Protein AF-A0A418ZYS3-F1 (afdb_monomer_lite)

Foldseek 3Di:
DVVVVVVVVVVVVVVVVVVVVVPPDDPPPPVPVVVVVVVVVVVVVVVLVVQLVVLVVQLVVLVVVQVVCCVPPHDDPVSVVSNVVSVVSNVVSVVVVVVVVVVVVVVVVVVVVVVDDPPPPPPDDVVVVVVVVPPPDDDPPPDDDDDDDDD

pLDDT: mean 80.07, std 19.81, range [39.41, 98.19]

Secondary structure (DSSP, 8-state):
-HHHHHHHHHHHHHHHHHHHHHHS--------HHHHHHHHHHHHHHHHHHHHHHHHHHHHHHHHHHHHHHHHT---HHHHHHHHHHHHHHHHHHHHHHHHHHHHHHHHHHHHHHHS--TTSS---HHHHHHTTS---PPP-----------

Radius of gyration: 40.22 Å; chains: 1; bounding box: 115×64×104 Å

Organism: NCBI:txid453842

Structure (mmCIF, N/CA/C/O backbone):
data_AF-A0A418ZYS3-F1
#
_entry.id   AF-A0A418ZYS3-F1
#
loop_
_atom_site.group_PDB
_atom_site.id
_atom_site.type_symbol
_atom_site.label_atom_id
_atom_site.label_alt_id
_atom_site.label_comp_id
_atom_site.label_asym_id
_atom_site.label_entity_id
_atom_site.label_seq_id
_atom_site.pdbx_PDB_ins_code
_atom_site.Cartn_x
_atom_site.Cartn_y
_atom_site.Cartn_z
_atom_site.occupancy
_atom_site.B_iso_or_equiv
_atom_site.auth_seq_id
_atom_site.auth_comp_id
_atom_site.auth_asym_id
_atom_site.auth_atom_id
_atom_site.pdbx_PDB_model_num
ATOM 1 N N . MET A 1 1 ? 3.406 7.066 -75.752 1.00 52.69 1 MET A N 1
ATOM 2 C CA . MET A 1 1 ? 3.382 5.602 -75.508 1.00 52.69 1 MET A CA 1
ATOM 3 C C . MET A 1 1 ? 4.515 5.139 -74.587 1.00 52.69 1 MET A C 1
ATOM 5 O O . MET A 1 1 ? 4.259 4.261 -73.785 1.00 52.69 1 MET A O 1
ATOM 9 N N . SER A 1 2 ? 5.711 5.752 -74.622 1.00 68.12 2 SER A N 1
ATOM 10 C CA . SER A 1 2 ? 6.851 5.431 -73.731 1.00 68.12 2 SER A CA 1
ATOM 11 C C . SER A 1 2 ? 6.569 5.584 -72.224 1.00 68.12 2 SER A C 1
ATOM 13 O O . SER A 1 2 ? 6.973 4.738 -71.429 1.00 68.12 2 SER A O 1
ATOM 15 N N . ASP A 1 3 ? 5.852 6.636 -71.817 1.00 75.25 3 ASP A N 1
ATOM 16 C CA . ASP A 1 3 ? 5.649 6.939 -70.388 1.00 75.25 3 ASP A CA 1
ATOM 17 C C . ASP A 1 3 ? 4.748 5.927 -69.677 1.00 75.25 3 ASP A C 1
ATOM 19 O O . ASP A 1 3 ? 4.949 5.630 -68.500 1.00 75.25 3 ASP A O 1
ATOM 23 N N . ILE A 1 4 ? 3.806 5.340 -70.421 1.00 79.94 4 ILE A N 1
ATOM 24 C CA . ILE A 1 4 ? 2.908 4.291 -69.930 1.00 79.94 4 ILE A CA 1
ATOM 25 C C . ILE A 1 4 ? 3.725 3.030 -69.636 1.00 79.94 4 ILE A C 1
ATOM 27 O O . ILE A 1 4 ? 3.708 2.533 -68.514 1.00 79.94 4 ILE A O 1
ATOM 31 N N . THR A 1 5 ? 4.571 2.601 -70.572 1.00 87.06 5 THR A N 1
ATOM 32 C CA . THR A 1 5 ? 5.443 1.432 -70.382 1.00 87.06 5 THR A CA 1
ATOM 33 C C . THR A 1 5 ? 6.464 1.646 -69.256 1.00 87.06 5 THR A C 1
ATOM 35 O O . THR A 1 5 ? 6.815 0.716 -68.527 1.00 87.06 5 THR A O 1
ATOM 38 N N . ALA A 1 6 ? 6.930 2.886 -69.065 1.00 86.12 6 ALA A N 1
ATOM 39 C CA . ALA A 1 6 ? 7.796 3.252 -67.947 1.00 86.12 6 ALA A CA 1
ATOM 40 C C . ALA A 1 6 ? 7.055 3.266 -66.598 1.00 86.12 6 ALA A C 1
ATOM 42 O O . ALA A 1 6 ? 7.660 2.985 -65.560 1.00 86.12 6 ALA A O 1
ATOM 43 N N . SER A 1 7 ? 5.764 3.609 -66.577 1.00 84.69 7 SER A N 1
ATOM 44 C CA . SER A 1 7 ? 4.933 3.500 -65.373 1.00 84.69 7 SER A CA 1
ATOM 45 C C . SER A 1 7 ? 4.611 2.046 -65.018 1.00 84.69 7 SER A C 1
ATOM 47 O O . SER A 1 7 ? 4.758 1.676 -63.860 1.00 84.69 7 SER A O 1
ATOM 49 N N . GLU A 1 8 ? 4.311 1.192 -65.998 1.00 92.62 8 GLU A N 1
ATOM 50 C CA . GLU A 1 8 ? 3.984 -0.228 -65.788 1.00 92.62 8 GLU A CA 1
ATOM 51 C C . GLU A 1 8 ? 5.159 -1.026 -65.212 1.00 92.62 8 GLU A C 1
ATOM 53 O O . GLU A 1 8 ? 4.982 -1.812 -64.278 1.00 92.62 8 GLU A O 1
ATOM 58 N N . ARG A 1 9 ? 6.387 -0.774 -65.691 1.00 91.62 9 ARG A N 1
ATOM 59 C CA . ARG A 1 9 ? 7.592 -1.385 -65.100 1.00 91.62 9 ARG A CA 1
ATOM 60 C C . ARG A 1 9 ? 7.822 -0.944 -63.661 1.00 91.62 9 ARG A C 1
ATOM 62 O O . ARG A 1 9 ? 8.226 -1.757 -62.838 1.00 91.62 9 ARG A O 1
ATOM 69 N N . ARG A 1 10 ? 7.573 0.333 -63.354 1.00 91.56 10 ARG A N 1
ATOM 70 C CA . ARG A 1 10 ? 7.702 0.855 -61.986 1.00 91.56 10 ARG A CA 1
ATOM 71 C C . ARG A 1 10 ? 6.653 0.253 -61.058 1.00 91.56 10 ARG A C 1
ATOM 73 O O . ARG A 1 10 ? 6.989 -0.079 -59.929 1.00 91.56 10 ARG A O 1
ATOM 80 N N . LEU A 1 11 ? 5.424 0.082 -61.541 1.00 94.00 11 LEU A N 1
ATOM 81 C CA . LEU A 1 11 ? 4.337 -0.526 -60.778 1.00 94.00 11 LEU A CA 1
ATOM 82 C C . LEU A 1 11 ? 4.609 -2.007 -60.503 1.00 94.00 11 LEU A C 1
ATOM 84 O O . LEU A 1 11 ? 4.510 -2.431 -59.361 1.00 94.00 11 LEU A O 1
ATOM 88 N N . SER A 1 12 ? 5.057 -2.756 -61.512 1.00 94.50 12 SER A N 1
ATOM 89 C CA . SER A 1 12 ? 5.427 -4.170 -61.352 1.00 94.50 12 SER A CA 1
ATOM 90 C C . SER A 1 12 ? 6.575 -4.332 -60.352 1.00 94.50 12 SER A C 1
ATOM 92 O O . SER A 1 12 ? 6.459 -5.078 -59.391 1.00 94.50 12 SER A O 1
ATOM 94 N N . ALA A 1 13 ? 7.630 -3.520 -60.485 1.00 95.19 13 ALA A N 1
ATOM 95 C CA . ALA A 1 13 ? 8.751 -3.541 -59.548 1.00 95.19 13 ALA A CA 1
ATOM 96 C C . ALA A 1 13 ? 8.364 -3.121 -58.117 1.00 95.19 13 ALA A C 1
ATOM 98 O O . ALA A 1 13 ? 9.010 -3.540 -57.159 1.00 95.19 13 ALA A O 1
ATOM 99 N N . ALA A 1 14 ? 7.352 -2.264 -57.951 1.00 93.50 14 ALA A N 1
ATOM 100 C CA . ALA A 1 14 ? 6.837 -1.895 -56.636 1.00 93.50 14 ALA A CA 1
ATOM 101 C C . ALA A 1 14 ? 6.016 -3.032 -56.015 1.00 93.50 14 ALA A C 1
ATOM 103 O O . ALA A 1 14 ? 6.153 -3.288 -54.821 1.00 93.50 14 ALA A O 1
ATOM 104 N N . LEU A 1 15 ? 5.211 -3.728 -56.820 1.00 94.19 15 LEU A N 1
ATOM 105 C CA . LEU A 1 15 ? 4.435 -4.884 -56.379 1.00 94.19 15 LEU A CA 1
ATOM 106 C C . LEU A 1 15 ? 5.344 -6.059 -56.003 1.00 94.19 15 LEU A C 1
ATOM 108 O O . LEU A 1 15 ? 5.168 -6.604 -54.922 1.00 94.19 15 LEU A O 1
ATOM 112 N N . ASP A 1 16 ? 6.382 -6.353 -56.791 1.00 94.06 16 ASP A N 1
ATOM 113 C CA . ASP A 1 16 ? 7.363 -7.402 -56.466 1.00 94.06 16 ASP A CA 1
ATOM 114 C C . ASP A 1 16 ? 8.083 -7.129 -55.135 1.00 94.06 16 ASP A C 1
ATOM 116 O O . ASP A 1 16 ? 8.370 -8.042 -54.364 1.00 94.06 16 ASP A O 1
ATOM 120 N N . ARG A 1 17 ? 8.370 -5.854 -54.832 1.00 88.69 17 ARG A N 1
ATOM 121 C CA . ARG A 1 17 ? 8.957 -5.459 -53.540 1.00 88.69 17 ARG A CA 1
ATOM 122 C C . ARG A 1 17 ? 7.981 -5.618 -52.380 1.00 88.69 17 ARG A C 1
ATOM 124 O O . ARG A 1 17 ? 8.424 -5.934 -51.282 1.00 88.69 17 ARG A O 1
ATOM 131 N N . LEU A 1 18 ? 6.691 -5.359 -52.598 1.00 90.38 18 LEU A N 1
ATOM 132 C CA . LEU A 1 18 ? 5.660 -5.562 -51.579 1.00 90.38 18 LEU A CA 1
ATOM 133 C C . LEU A 1 18 ? 5.435 -7.050 -51.318 1.00 90.38 18 LEU A C 1
ATOM 135 O O . LEU A 1 18 ? 5.325 -7.435 -50.161 1.00 90.38 18 LEU A O 1
ATOM 139 N N . ASP A 1 19 ? 5.451 -7.876 -52.361 1.00 88.94 19 ASP A N 1
ATOM 140 C CA . ASP A 1 19 ? 5.327 -9.330 -52.247 1.00 88.94 19 ASP A CA 1
ATOM 141 C C . ASP A 1 19 ? 6.506 -9.914 -51.454 1.00 88.94 19 ASP A C 1
ATOM 143 O O . ASP A 1 19 ? 6.319 -10.600 -50.455 1.00 88.94 19 ASP A O 1
ATOM 147 N N . GLN A 1 20 ? 7.734 -9.489 -51.771 1.00 86.06 20 GLN A N 1
ATOM 148 C CA . GLN A 1 20 ? 8.931 -9.843 -50.994 1.00 86.06 20 GLN A CA 1
ATOM 149 C C . GLN A 1 20 ? 8.900 -9.337 -49.544 1.00 86.06 20 GLN A C 1
ATOM 151 O O . GLN A 1 20 ? 9.521 -9.944 -48.673 1.00 86.06 20 GLN A O 1
ATOM 156 N N . LEU A 1 21 ? 8.228 -8.214 -49.270 1.00 83.88 21 LEU A N 1
ATOM 157 C CA . LEU A 1 21 ? 8.078 -7.679 -47.915 1.00 83.88 21 LEU A CA 1
ATOM 158 C C . LEU A 1 21 ? 7.042 -8.473 -47.105 1.00 83.88 21 LEU A C 1
ATOM 160 O O . LEU A 1 21 ? 7.211 -8.612 -45.898 1.00 83.88 21 LEU A O 1
ATOM 164 N N . LEU A 1 22 ? 5.998 -8.985 -47.762 1.00 83.75 22 LEU A N 1
ATOM 165 C CA . LEU A 1 22 ? 4.951 -9.807 -47.152 1.00 83.75 22 LEU A CA 1
ATOM 166 C C . LEU A 1 22 ? 5.410 -11.254 -46.925 1.00 83.75 22 LEU A C 1
ATOM 168 O O . LEU A 1 22 ? 5.087 -11.830 -45.889 1.00 83.75 22 LEU A O 1
ATOM 172 N N . ASP A 1 23 ? 6.205 -11.806 -47.846 1.00 83.56 23 ASP A N 1
ATOM 173 C CA . ASP A 1 23 ? 6.823 -13.135 -47.723 1.00 83.56 23 ASP A CA 1
ATOM 174 C C . ASP A 1 23 ? 8.047 -13.142 -46.801 1.00 83.56 23 ASP A C 1
ATOM 176 O O . ASP A 1 23 ? 8.513 -14.202 -46.367 1.00 83.56 23 ASP A O 1
ATOM 180 N N . ARG A 1 24 ? 8.586 -11.963 -46.464 1.00 74.88 24 ARG A N 1
ATOM 181 C CA . ARG A 1 24 ? 9.588 -11.859 -45.411 1.00 74.88 24 ARG A CA 1
ATOM 182 C C . ARG A 1 24 ? 8.896 -12.211 -44.094 1.00 74.88 24 ARG A C 1
ATOM 184 O O . ARG A 1 24 ? 7.985 -11.485 -43.697 1.00 74.88 24 ARG A O 1
ATOM 191 N N . PRO A 1 25 ? 9.329 -13.268 -43.377 1.00 61.44 25 PRO A N 1
ATOM 192 C CA . PRO A 1 25 ? 8.816 -13.506 -42.040 1.00 61.44 25 PRO A CA 1
ATOM 193 C C . PRO A 1 25 ? 9.045 -12.221 -41.254 1.00 61.44 25 PRO A C 1
ATOM 195 O O . PRO A 1 25 ? 10.167 -11.696 -41.250 1.00 61.44 25 PRO A O 1
ATOM 198 N N . ALA A 1 26 ? 7.972 -11.681 -40.666 1.00 64.31 26 ALA A N 1
ATOM 199 C CA . ALA A 1 26 ? 8.089 -10.545 -39.769 1.00 64.31 26 ALA A CA 1
ATOM 200 C C . ALA A 1 26 ? 9.263 -10.849 -38.832 1.00 64.31 26 ALA A C 1
ATOM 202 O O . ALA A 1 26 ? 9.333 -11.987 -38.344 1.00 64.31 26 ALA A O 1
ATOM 203 N N . PRO A 1 27 ? 10.217 -9.916 -38.627 1.00 56.62 27 PRO A N 1
ATOM 204 C CA . PRO A 1 27 ? 11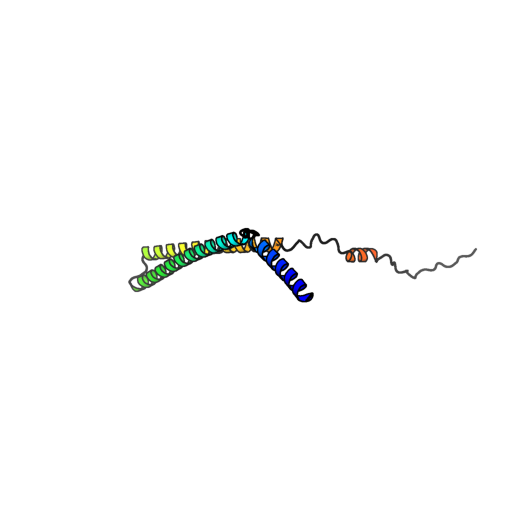.165 -10.099 -37.546 1.00 56.62 27 PRO A CA 1
ATOM 205 C C . PRO A 1 27 ? 10.295 -10.395 -36.334 1.00 56.62 27 PRO A C 1
ATOM 207 O O . PRO A 1 27 ? 9.418 -9.594 -35.996 1.00 56.62 27 PRO A O 1
ATOM 210 N N . GLN A 1 28 ? 10.434 -11.605 -35.783 1.00 58.03 28 GLN A N 1
ATOM 211 C CA . GLN A 1 28 ? 9.794 -11.901 -34.517 1.00 58.03 28 GLN A CA 1
ATOM 212 C C . GLN A 1 28 ? 10.211 -10.738 -33.625 1.00 58.03 28 GLN A C 1
ATOM 214 O O . GLN A 1 28 ? 11.393 -10.378 -33.663 1.00 58.03 28 GLN A O 1
ATOM 219 N N . PRO A 1 29 ? 9.279 -10.059 -32.938 1.00 53.97 29 PRO A N 1
ATOM 220 C CA . PRO A 1 29 ? 9.710 -9.159 -31.901 1.00 53.97 29 PRO A CA 1
ATOM 221 C C . PRO A 1 29 ? 10.494 -10.065 -30.960 1.00 53.97 29 PRO A C 1
ATOM 223 O O . PRO A 1 29 ? 9.903 -10.883 -30.249 1.00 53.97 29 PRO A O 1
ATOM 226 N N . ASP A 1 30 ? 11.826 -9.996 -31.040 1.00 53.81 30 ASP A N 1
ATOM 227 C CA . ASP A 1 30 ? 12.694 -10.336 -29.930 1.00 53.81 30 ASP A CA 1
ATOM 228 C C . ASP A 1 30 ? 11.971 -9.692 -28.765 1.00 53.81 30 ASP A C 1
ATOM 230 O O . ASP A 1 30 ? 11.776 -8.472 -28.784 1.00 53.81 30 ASP A O 1
ATOM 234 N N . HIS A 1 31 ? 11.383 -10.512 -27.890 1.00 51.62 31 HIS A N 1
ATOM 235 C CA . HIS A 1 31 ? 10.645 -10.011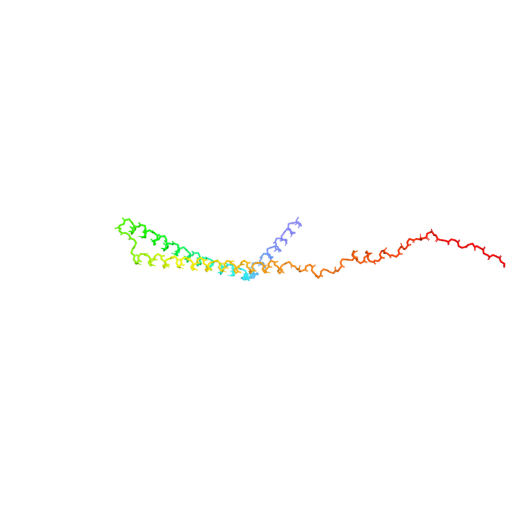 -26.745 1.00 51.62 31 HIS A CA 1
ATOM 236 C C . HIS A 1 31 ? 11.660 -9.136 -26.046 1.00 51.62 31 HIS A C 1
ATOM 238 O O . HIS A 1 31 ? 12.660 -9.645 -25.540 1.00 51.62 31 HIS A O 1
ATOM 244 N N . ALA A 1 32 ? 11.517 -7.819 -26.222 1.00 52.78 32 ALA A N 1
ATOM 245 C CA . ALA A 1 32 ? 12.584 -6.914 -25.871 1.00 52.78 32 ALA A CA 1
ATOM 246 C C . ALA A 1 32 ? 12.776 -7.160 -24.378 1.00 52.78 32 ALA A C 1
ATOM 248 O O . ALA A 1 32 ? 11.789 -7.033 -23.654 1.00 52.78 32 ALA A O 1
ATOM 249 N N . PRO A 1 33 ? 13.965 -7.561 -23.903 1.00 58.00 33 PRO A N 1
ATOM 250 C CA . PRO A 1 33 ? 14.147 -8.032 -22.528 1.00 58.00 33 PRO A CA 1
ATOM 251 C C . PRO A 1 33 ? 13.672 -7.015 -21.470 1.00 58.00 33 PRO A C 1
ATOM 253 O O . PRO A 1 33 ? 13.434 -7.370 -20.320 1.00 58.00 33 PRO A O 1
ATOM 256 N N . GLY A 1 34 ? 13.464 -5.754 -21.869 1.00 74.44 34 GLY A N 1
ATOM 257 C CA . GLY A 1 34 ? 12.796 -4.727 -21.075 1.00 74.44 34 GLY A CA 1
ATOM 258 C C . GLY A 1 34 ? 11.283 -4.906 -20.864 1.00 74.44 34 GLY A C 1
ATOM 259 O O . GLY A 1 34 ? 10.813 -4.549 -19.794 1.00 74.44 34 GLY A O 1
ATOM 260 N N . LEU A 1 35 ? 10.501 -5.451 -21.804 1.00 82.81 35 LEU A N 1
ATOM 261 C CA . LEU A 1 35 ? 9.045 -5.615 -21.637 1.00 82.81 35 LEU A CA 1
ATOM 262 C C . LEU A 1 35 ? 8.704 -6.664 -20.574 1.00 82.81 35 LEU A C 1
ATOM 264 O O . LEU A 1 35 ? 7.893 -6.385 -19.695 1.00 82.81 35 LEU A O 1
ATOM 268 N N . ASP A 1 36 ? 9.366 -7.821 -20.603 1.00 85.56 36 ASP A N 1
ATOM 269 C CA . ASP A 1 36 ? 9.170 -8.869 -19.593 1.00 85.56 36 ASP A CA 1
ATOM 270 C C . ASP A 1 36 ? 9.623 -8.392 -18.203 1.00 85.56 36 ASP A C 1
ATOM 272 O O . ASP A 1 36 ? 8.967 -8.660 -17.196 1.00 85.56 36 ASP A O 1
ATOM 276 N N . ASN A 1 37 ? 10.712 -7.614 -18.139 1.00 86.69 37 ASN A N 1
ATOM 277 C CA . ASN A 1 37 ? 11.175 -6.996 -16.897 1.00 86.69 37 ASN A CA 1
ATOM 278 C C . ASN A 1 37 ? 10.174 -5.963 -16.353 1.00 86.69 37 ASN A C 1
ATOM 280 O O . ASN A 1 37 ? 9.872 -5.968 -15.161 1.00 86.69 37 ASN A O 1
ATOM 284 N N . LEU A 1 38 ? 9.630 -5.103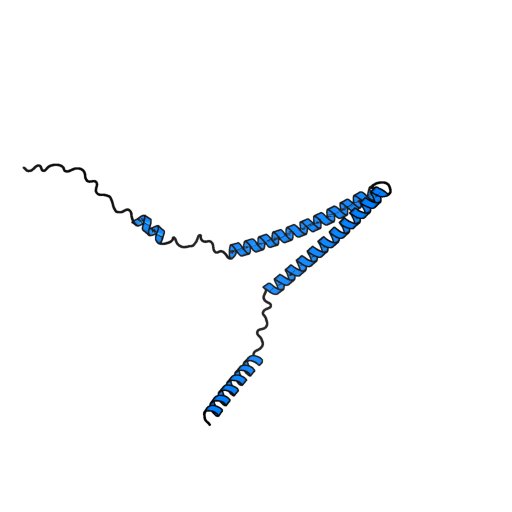 -17.219 1.00 89.12 38 LEU A N 1
ATOM 285 C CA . LEU A 1 38 ? 8.610 -4.123 -16.842 1.00 89.12 38 LEU A CA 1
ATOM 286 C C . LEU A 1 38 ? 7.326 -4.803 -16.364 1.00 89.12 38 LEU A C 1
ATOM 288 O O . LEU A 1 38 ? 6.747 -4.357 -15.375 1.00 89.12 38 LEU A O 1
ATOM 292 N N . GLN A 1 39 ? 6.911 -5.893 -17.013 1.00 91.75 39 GLN A N 1
ATOM 293 C CA . GLN A 1 39 ? 5.751 -6.667 -16.583 1.00 91.75 39 GLN A CA 1
ATOM 294 C C . GLN A 1 39 ? 5.981 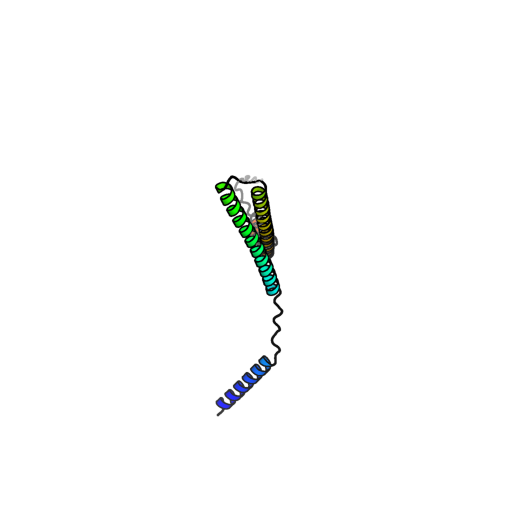-7.287 -15.201 1.00 91.75 39 GLN A C 1
ATOM 296 O O . GLN A 1 39 ? 5.148 -7.118 -14.318 1.00 91.75 39 GLN A O 1
ATOM 301 N N . ALA A 1 40 ? 7.140 -7.911 -14.967 1.00 91.38 40 ALA A N 1
ATOM 302 C CA . ALA A 1 40 ? 7.473 -8.480 -13.661 1.00 91.38 40 ALA A CA 1
ATOM 303 C C . ALA A 1 40 ? 7.512 -7.418 -12.544 1.00 91.38 40 ALA A C 1
ATOM 305 O O . ALA A 1 40 ? 7.051 -7.669 -11.429 1.00 91.38 40 ALA A O 1
ATOM 306 N N . ARG A 1 41 ? 8.025 -6.215 -12.840 1.00 90.88 41 ARG A N 1
ATOM 307 C CA . ARG A 1 41 ? 8.013 -5.076 -11.906 1.00 90.88 41 ARG A CA 1
ATOM 308 C C . ARG A 1 41 ? 6.597 -4.587 -11.619 1.00 90.88 41 ARG A C 1
ATOM 310 O O . ARG A 1 41 ? 6.276 -4.306 -10.467 1.00 90.88 41 ARG A O 1
ATOM 317 N N . LEU A 1 42 ? 5.747 -4.507 -12.643 1.00 94.00 42 LEU A N 1
ATOM 318 C CA . LEU A 1 42 ? 4.343 -4.144 -12.477 1.00 94.00 42 LEU A CA 1
ATOM 319 C C . LEU A 1 42 ? 3.615 -5.167 -11.601 1.00 94.00 42 LEU A C 1
ATOM 321 O O . LEU A 1 42 ? 2.944 -4.776 -10.650 1.00 94.00 42 LEU A O 1
ATOM 325 N N . ASP A 1 43 ? 3.794 -6.459 -11.868 1.00 95.50 43 ASP A N 1
ATOM 326 C CA . ASP A 1 43 ? 3.170 -7.531 -11.092 1.00 95.50 43 ASP A CA 1
ATOM 327 C C . ASP A 1 43 ? 3.601 -7.454 -9.617 1.00 95.50 43 ASP A C 1
ATOM 329 O O . ASP A 1 43 ? 2.750 -7.413 -8.725 1.00 95.50 43 ASP A O 1
ATOM 333 N N . ALA A 1 44 ? 4.903 -7.304 -9.349 1.00 93.00 44 ALA A N 1
ATOM 334 C CA . ALA A 1 44 ? 5.428 -7.129 -7.993 1.00 93.00 44 ALA A CA 1
ATOM 335 C C . ALA A 1 44 ? 4.858 -5.879 -7.295 1.00 93.00 44 ALA A C 1
ATOM 337 O O . ALA A 1 44 ? 4.465 -5.940 -6.126 1.00 93.00 44 ALA A O 1
ATOM 338 N N . ALA A 1 45 ? 4.753 -4.756 -8.012 1.00 93.69 45 ALA A N 1
ATOM 339 C CA . ALA A 1 45 ? 4.171 -3.525 -7.485 1.00 93.69 45 ALA A CA 1
ATOM 340 C C . ALA A 1 45 ? 2.673 -3.680 -7.173 1.00 93.69 45 ALA A C 1
ATOM 342 O O . ALA A 1 45 ? 2.208 -3.195 -6.140 1.00 93.69 45 ALA A O 1
ATOM 343 N N . THR A 1 46 ? 1.913 -4.380 -8.023 1.00 96.56 46 THR A N 1
ATOM 344 C CA . THR A 1 46 ? 0.485 -4.642 -7.776 1.00 96.56 46 THR A CA 1
ATOM 345 C C . THR A 1 46 ? 0.270 -5.555 -6.575 1.00 96.56 46 THR A C 1
ATOM 347 O O . THR A 1 46 ? -0.607 -5.286 -5.754 1.00 96.56 46 THR A O 1
ATOM 350 N N . GLU A 1 47 ? 1.102 -6.585 -6.411 1.00 96.56 47 GLU A N 1
ATOM 351 C CA . GLU A 1 47 ? 1.042 -7.470 -5.252 1.00 96.56 47 GLU A CA 1
ATOM 352 C C . GLU A 1 47 ? 1.368 -6.708 -3.960 1.00 96.56 47 GLU A C 1
ATOM 354 O O . GLU A 1 47 ? 0.660 -6.824 -2.958 1.00 96.56 47 GLU A O 1
ATOM 359 N N . GLN A 1 48 ? 2.403 -5.869 -3.988 1.00 96.38 48 GLN A N 1
ATOM 360 C CA . GLN A 1 48 ? 2.759 -5.006 -2.867 1.00 96.38 48 GLN A CA 1
ATOM 361 C C . GLN A 1 48 ? 1.629 -4.028 -2.513 1.00 96.38 48 GLN A C 1
ATOM 363 O O . GLN A 1 48 ? 1.299 -3.877 -1.335 1.00 96.38 48 GLN A O 1
ATOM 368 N N . ALA A 1 49 ? 1.004 -3.401 -3.513 1.00 95.88 49 ALA A N 1
ATOM 369 C CA . ALA A 1 49 ? -0.135 -2.510 -3.310 1.00 95.88 49 ALA A CA 1
ATOM 370 C C . ALA A 1 49 ? -1.337 -3.245 -2.695 1.00 95.88 49 ALA A C 1
ATOM 372 O O . ALA A 1 49 ? -1.961 -2.726 -1.769 1.00 95.88 49 ALA A O 1
ATOM 373 N N . ALA A 1 50 ? -1.623 -4.471 -3.142 1.00 97.31 50 ALA A N 1
ATOM 374 C CA . ALA A 1 50 ? -2.684 -5.297 -2.574 1.00 97.31 50 ALA A CA 1
ATOM 375 C C . ALA A 1 50 ? -2.417 -5.640 -1.098 1.00 97.31 50 ALA A C 1
ATOM 377 O O . ALA A 1 50 ? -3.315 -5.512 -0.266 1.00 97.31 50 ALA A O 1
ATOM 378 N N . ARG A 1 51 ? -1.173 -6.003 -0.747 1.00 96.31 51 ARG A N 1
ATOM 379 C CA . ARG A 1 51 ? -0.777 -6.272 0.649 1.00 96.31 51 ARG A CA 1
ATOM 380 C C . ARG A 1 51 ? -0.918 -5.035 1.539 1.00 96.31 51 ARG A C 1
ATOM 382 O O . ARG A 1 51 ? -1.396 -5.153 2.663 1.00 96.31 51 ARG A O 1
ATOM 389 N N . LEU A 1 52 ? -0.524 -3.859 1.044 1.00 97.50 52 LEU A N 1
ATOM 390 C CA . LEU A 1 52 ? -0.700 -2.592 1.762 1.00 97.50 52 LEU A CA 1
ATOM 391 C C . LEU A 1 52 ? -2.178 -2.241 1.959 1.00 97.50 52 LEU A C 1
ATOM 393 O O . LEU A 1 52 ? -2.553 -1.820 3.050 1.00 97.50 52 LEU A O 1
ATOM 397 N N . SER A 1 53 ? -3.011 -2.419 0.928 1.00 97.75 53 SER A N 1
ATOM 398 C CA . SER A 1 53 ? -4.457 -2.173 1.026 1.00 97.75 53 SER A CA 1
ATOM 399 C C . SER A 1 53 ? -5.090 -3.065 2.084 1.00 97.75 53 SER A C 1
ATOM 401 O O . SER A 1 53 ? -5.748 -2.553 2.981 1.00 97.75 53 SER A O 1
ATOM 403 N N . ALA A 1 54 ? -4.811 -4.371 2.039 1.00 97.69 54 ALA A N 1
ATOM 404 C CA . ALA A 1 54 ? -5.342 -5.327 3.005 1.00 97.69 54 ALA A CA 1
ATOM 405 C C . ALA A 1 54 ? -4.938 -4.972 4.445 1.00 97.69 54 ALA A C 1
ATOM 407 O O . ALA A 1 54 ? -5.790 -4.880 5.322 1.00 97.69 54 ALA A O 1
ATOM 408 N N . ALA A 1 55 ? -3.656 -4.675 4.684 1.00 97.38 55 ALA A N 1
ATOM 409 C CA . ALA A 1 55 ? -3.196 -4.316 6.024 1.00 97.38 55 ALA A CA 1
ATOM 410 C C . ALA A 1 55 ? -3.789 -2.982 6.524 1.00 97.38 55 ALA A C 1
ATOM 412 O O . ALA A 1 55 ? -4.044 -2.825 7.717 1.00 97.38 55 ALA A O 1
ATOM 413 N N . ASN A 1 56 ? -4.041 -2.026 5.624 1.00 97.38 56 ASN A N 1
ATOM 414 C CA . ASN A 1 56 ? -4.740 -0.786 5.963 1.00 97.38 56 ASN A CA 1
ATOM 415 C C . ASN A 1 56 ? -6.225 -1.020 6.265 1.00 97.38 56 ASN A C 1
ATOM 417 O O . ASN A 1 56 ? -6.755 -0.403 7.184 1.00 97.38 56 ASN A O 1
ATOM 421 N N . GLU A 1 57 ? -6.900 -1.889 5.513 1.00 98.19 57 GLU A N 1
ATOM 422 C CA . GLU A 1 57 ? -8.292 -2.270 5.771 1.00 98.19 57 GLU A CA 1
ATOM 423 C C . GLU A 1 57 ? -8.434 -2.929 7.148 1.00 98.19 57 GLU A C 1
ATOM 425 O O . GLU A 1 57 ? -9.308 -2.528 7.921 1.00 98.19 57 GLU A O 1
ATOM 430 N N . ASP A 1 58 ? -7.520 -3.838 7.496 1.00 97.50 58 ASP A N 1
ATOM 431 C CA . ASP A 1 58 ? -7.453 -4.468 8.819 1.00 97.50 58 ASP A CA 1
ATOM 432 C C . ASP A 1 58 ? -7.226 -3.430 9.931 1.00 97.50 58 ASP A C 1
ATOM 434 O O . ASP A 1 58 ? -7.910 -3.444 10.956 1.00 97.50 58 ASP A O 1
ATOM 438 N N . LEU A 1 59 ? -6.310 -2.476 9.722 1.00 97.31 59 LEU A N 1
ATOM 439 C CA . LEU A 1 59 ? -6.052 -1.386 10.668 1.00 97.31 59 LEU A CA 1
ATOM 440 C C . LEU A 1 59 ? -7.281 -0.481 10.852 1.00 97.31 59 LEU A C 1
ATOM 442 O O . LEU A 1 59 ? -7.598 -0.064 11.966 1.00 97.31 59 LEU A O 1
ATOM 446 N N . ILE A 1 60 ? -7.982 -0.156 9.763 1.00 98.12 60 ILE A N 1
ATOM 447 C CA . ILE A 1 60 ? -9.209 0.650 9.796 1.00 98.12 60 ILE A CA 1
ATOM 448 C C . ILE A 1 60 ? -10.312 -0.090 10.558 1.00 98.12 60 ILE A C 1
ATOM 450 O O . ILE A 1 60 ? -11.014 0.536 11.356 1.00 98.12 60 ILE A O 1
ATOM 454 N N . ALA A 1 61 ? -10.463 -1.396 10.328 1.00 97.31 61 ALA A N 1
ATOM 455 C CA . ALA A 1 61 ? -11.421 -2.228 11.047 1.00 97.31 61 ALA A CA 1
ATOM 456 C C . ALA A 1 61 ? -11.103 -2.259 12.548 1.00 97.31 61 ALA A C 1
ATOM 458 O O . ALA A 1 61 ? -11.953 -1.880 13.350 1.00 97.31 61 ALA A O 1
ATOM 459 N N . ALA A 1 62 ? -9.857 -2.558 12.923 1.00 96.38 62 ALA A N 1
ATOM 460 C CA . ALA A 1 62 ? -9.447 -2.586 14.325 1.00 96.38 62 ALA A CA 1
ATOM 461 C C . ALA A 1 62 ? -9.619 -1.224 15.024 1.00 96.38 62 ALA A C 1
ATOM 463 O O . ALA A 1 62 ? -10.052 -1.157 16.173 1.00 96.38 62 ALA A O 1
ATOM 464 N N . ASN A 1 63 ? -9.348 -0.115 14.327 1.00 96.19 63 ASN A N 1
ATOM 465 C CA . ASN A 1 63 ? -9.599 1.227 14.858 1.00 96.19 63 ASN A CA 1
ATOM 466 C C . ASN A 1 63 ? -11.089 1.500 15.096 1.00 96.19 63 ASN A C 1
ATOM 468 O O . ASN A 1 63 ? -11.442 2.162 16.074 1.00 96.19 63 ASN A O 1
ATOM 472 N N . ARG A 1 64 ? -11.970 1.005 14.218 1.00 96.62 64 ARG A N 1
ATOM 473 C CA . ARG A 1 64 ? -13.419 1.103 14.419 1.00 96.62 64 ARG A CA 1
ATOM 474 C C . ARG A 1 64 ? -13.844 0.313 15.653 1.00 96.62 64 ARG A C 1
ATOM 476 O O . ARG A 1 64 ? -14.534 0.873 16.499 1.00 96.62 64 ARG A O 1
ATOM 483 N N . ASP A 1 65 ? -13.360 -0.915 15.791 1.00 95.12 65 ASP A N 1
ATOM 484 C CA . ASP A 1 65 ? -13.682 -1.780 16.928 1.00 95.12 65 ASP A CA 1
ATOM 485 C C . ASP A 1 65 ? -13.208 -1.160 18.253 1.00 95.12 65 ASP A C 1
ATOM 487 O O . ASP A 1 65 ? -13.950 -1.137 19.234 1.00 95.12 65 ASP A O 1
ATOM 491 N N . LEU A 1 66 ? -12.015 -0.551 18.280 1.00 95.25 66 LEU A N 1
ATOM 492 C CA . LEU A 1 66 ? -11.528 0.196 19.445 1.00 95.25 66 LEU A CA 1
ATOM 493 C C . LEU A 1 66 ? -12.416 1.394 19.799 1.00 95.25 66 LEU A C 1
ATOM 495 O O . LEU A 1 66 ? -12.641 1.668 20.981 1.00 95.25 66 LEU A O 1
ATOM 499 N N . LEU A 1 67 ? -12.891 2.139 18.797 1.00 95.19 67 LEU A N 1
ATOM 500 C CA . LEU A 1 67 ? -13.786 3.278 19.012 1.00 95.19 67 LEU A CA 1
ATOM 501 C C . LEU A 1 67 ? -15.144 2.830 19.553 1.00 95.19 67 LEU A C 1
ATOM 503 O O . LEU A 1 67 ? -15.704 3.514 20.412 1.00 95.19 67 LEU A O 1
ATOM 507 N N . GLU A 1 68 ? -15.667 1.706 19.071 1.00 94.88 68 GLU A N 1
ATOM 508 C CA . GLU A 1 68 ? -16.902 1.106 19.576 1.00 94.88 68 GLU A CA 1
ATOM 509 C C . GLU A 1 68 ? -16.716 0.611 21.015 1.00 94.88 68 GLU A C 1
ATOM 511 O O . GLU A 1 68 ? -17.479 1.012 21.895 1.00 94.88 68 GLU A O 1
ATOM 516 N N . ALA A 1 69 ? -15.643 -0.133 21.300 1.00 93.00 69 ALA A N 1
ATOM 517 C CA . ALA A 1 69 ? -15.327 -0.624 22.643 1.00 93.00 69 ALA A CA 1
ATOM 518 C C . ALA A 1 69 ? -15.177 0.517 23.666 1.00 93.00 69 ALA A C 1
ATOM 520 O O . ALA A 1 69 ? -15.711 0.452 24.779 1.00 93.00 69 ALA A O 1
ATOM 521 N N . GLN A 1 70 ? -14.517 1.617 23.282 1.00 93.50 70 GLN A N 1
ATOM 522 C CA . GLN A 1 70 ? -14.425 2.817 24.121 1.00 93.50 70 GLN A CA 1
ATOM 523 C C . GLN A 1 70 ? -15.797 3.408 24.469 1.00 93.50 70 GLN A C 1
ATOM 525 O O . GLN A 1 70 ? -15.976 3.905 25.580 1.00 93.50 70 GLN A O 1
ATOM 530 N N . GLN A 1 71 ? -16.765 3.344 23.553 1.00 93.25 71 GLN A N 1
ATOM 531 C CA . GLN A 1 71 ? -18.118 3.862 23.773 1.00 93.25 71 GLN A CA 1
ATOM 532 C C . GLN A 1 71 ? -18.987 2.916 24.613 1.00 93.25 71 GLN A C 1
ATOM 534 O O . GLN A 1 71 ? -19.877 3.384 25.323 1.00 93.25 71 GLN A O 1
ATOM 539 N N . THR A 1 72 ? -18.748 1.602 24.553 1.00 90.44 72 THR A N 1
ATOM 540 C CA . THR A 1 72 ? -19.625 0.587 25.164 1.00 90.44 72 THR A CA 1
ATOM 541 C C . THR A 1 72 ? -19.169 0.070 26.526 1.00 90.44 72 THR A C 1
ATOM 543 O O . THR A 1 72 ? -19.921 -0.666 27.164 1.00 90.44 72 THR A O 1
ATOM 546 N N . GLY A 1 73 ? -17.976 0.429 27.004 1.00 85.00 73 GLY A N 1
ATOM 547 C CA . GLY A 1 73 ? -17.521 -0.027 28.325 1.00 85.00 73 GLY A CA 1
ATOM 548 C C . GLY A 1 73 ? -16.016 -0.021 28.581 1.00 85.00 73 GLY A C 1
ATOM 549 O O . GLY A 1 73 ? -15.604 -0.427 29.666 1.00 85.00 73 GLY A O 1
ATOM 550 N N . GLY A 1 74 ? -15.209 0.453 27.629 1.00 88.25 74 GLY A N 1
ATOM 551 C CA . GLY A 1 74 ? -13.750 0.494 27.722 1.00 88.25 74 GLY A CA 1
ATOM 552 C C . GLY A 1 74 ? -13.080 -0.547 26.825 1.00 88.25 74 GLY A C 1
ATOM 553 O O . GLY A 1 74 ? -13.709 -1.489 26.357 1.00 88.25 74 GLY A O 1
ATOM 554 N N . ILE A 1 75 ? -11.786 -0.353 26.570 1.00 92.94 75 ILE A N 1
ATOM 555 C CA . ILE A 1 75 ? -10.989 -1.242 25.718 1.00 92.94 75 ILE A CA 1
ATOM 556 C C . ILE A 1 75 ? -10.569 -2.462 26.541 1.00 92.94 75 ILE A C 1
ATOM 558 O O . ILE A 1 75 ? -9.856 -2.318 27.540 1.00 92.94 75 ILE A O 1
ATOM 562 N N . GLY A 1 76 ? -11.010 -3.649 26.131 1.00 92.06 76 GLY A N 1
ATOM 563 C CA . GLY A 1 76 ? -10.584 -4.913 26.716 1.00 92.06 76 GLY A CA 1
ATOM 564 C C . GLY A 1 76 ? -9.236 -5.400 26.165 1.00 92.06 76 GLY A C 1
ATOM 565 O O . GLY A 1 76 ? -8.656 -4.809 25.248 1.00 92.06 76 GLY A O 1
ATOM 566 N N . PRO A 1 77 ? -8.682 -6.476 26.753 1.00 92.44 77 PRO A N 1
ATOM 567 C CA . PRO A 1 77 ? -7.393 -7.026 26.340 1.00 92.44 77 PRO A CA 1
ATOM 568 C C . PRO A 1 77 ? -7.422 -7.610 24.922 1.00 92.44 77 PRO A C 1
ATOM 570 O O . PRO A 1 77 ? -6.402 -7.567 24.236 1.00 92.44 77 PRO A O 1
ATOM 573 N N . ASP A 1 78 ? -8.567 -8.131 24.479 1.00 92.12 78 ASP A N 1
ATOM 574 C CA . ASP A 1 78 ? -8.707 -8.756 23.164 1.00 92.12 78 ASP A CA 1
ATOM 575 C C . ASP A 1 78 ? -8.765 -7.697 22.057 1.00 92.12 78 ASP A C 1
ATOM 577 O O . ASP A 1 78 ? -8.062 -7.820 21.055 1.00 92.12 78 ASP A O 1
ATOM 581 N N . GLU A 1 79 ? -9.499 -6.602 22.271 1.00 93.50 79 GLU A N 1
ATOM 582 C CA . GLU A 1 79 ? -9.566 -5.470 21.343 1.00 93.50 79 GLU A CA 1
ATOM 583 C C . GLU A 1 79 ? -8.209 -4.764 21.237 1.00 93.50 79 GLU A C 1
ATOM 585 O O . GLU A 1 79 ? -7.741 -4.456 20.140 1.00 93.50 79 GLU A O 1
ATOM 590 N N . ALA A 1 80 ? -7.527 -4.564 22.372 1.00 94.00 80 ALA A N 1
ATOM 591 C CA . ALA A 1 80 ? -6.175 -4.009 22.389 1.00 94.00 80 ALA A CA 1
ATOM 592 C C . ALA A 1 80 ? -5.182 -4.906 21.635 1.00 94.00 80 ALA A C 1
ATOM 594 O O . ALA A 1 80 ? -4.346 -4.413 20.876 1.00 94.00 80 ALA A O 1
ATOM 595 N N . ARG A 1 81 ? -5.273 -6.228 21.817 1.00 96.44 81 ARG A N 1
ATOM 596 C CA . ARG A 1 81 ? -4.417 -7.185 21.115 1.00 96.44 81 ARG A CA 1
ATOM 597 C C . ARG A 1 81 ? -4.684 -7.188 19.610 1.00 96.44 81 ARG A C 1
ATOM 599 O O . ARG A 1 81 ? -3.723 -7.134 18.848 1.00 96.44 81 ARG A O 1
ATOM 606 N N . ALA A 1 82 ? -5.948 -7.221 19.192 1.00 95.25 82 ALA A N 1
ATOM 607 C CA . ALA A 1 82 ? -6.327 -7.190 17.781 1.00 95.25 82 ALA A CA 1
ATOM 608 C C . ALA A 1 82 ? -5.811 -5.919 17.086 1.00 95.25 82 ALA A C 1
ATOM 610 O O . ALA A 1 82 ? -5.239 -5.994 15.999 1.00 95.25 82 ALA A O 1
ATOM 611 N N . ALA A 1 83 ? -5.919 -4.765 17.750 1.00 96.50 83 ALA A N 1
ATOM 612 C CA . ALA A 1 83 ? -5.387 -3.509 17.234 1.00 96.50 83 ALA A CA 1
ATOM 613 C C . ALA A 1 83 ? -3.861 -3.515 17.083 1.00 96.50 83 ALA A C 1
ATOM 615 O O . ALA A 1 83 ? -3.353 -3.105 16.042 1.00 96.50 83 ALA A O 1
ATOM 616 N N . LEU A 1 84 ? -3.126 -4.031 18.073 1.00 97.62 84 LEU A N 1
ATOM 617 C CA . LEU A 1 84 ? -1.666 -4.147 17.992 1.00 97.62 84 LEU A CA 1
ATOM 618 C C . LEU A 1 84 ? -1.218 -5.129 16.899 1.00 97.62 84 LEU A C 1
ATOM 620 O O . LEU A 1 84 ? -0.208 -4.900 16.234 1.00 97.62 84 LEU A O 1
ATOM 624 N N . GLU A 1 85 ? -1.950 -6.228 16.700 1.00 97.88 85 GLU A N 1
ATOM 625 C CA . GLU A 1 85 ? -1.674 -7.186 15.626 1.00 97.88 85 GLU A CA 1
ATOM 626 C C . GLU A 1 85 ? -1.911 -6.554 14.241 1.00 97.88 85 GLU A C 1
ATOM 628 O O . GLU A 1 85 ? -1.059 -6.699 13.357 1.00 97.88 85 GLU A O 1
ATOM 633 N N . ALA A 1 86 ? -2.995 -5.788 14.074 1.00 97.62 86 ALA A N 1
ATOM 634 C CA . ALA A 1 86 ? -3.277 -5.033 12.853 1.00 97.62 86 ALA A CA 1
ATOM 635 C C . ALA A 1 86 ? -2.227 -3.934 12.594 1.00 97.62 86 ALA A C 1
ATOM 637 O O . ALA A 1 86 ? -1.720 -3.815 11.478 1.00 97.62 86 ALA A O 1
ATOM 638 N N . GLU A 1 87 ? -1.820 -3.191 13.628 1.00 98.06 87 GLU A N 1
ATOM 639 C CA . GLU A 1 87 ? -0.756 -2.181 13.544 1.00 98.06 87 GLU A CA 1
ATOM 640 C C . GLU A 1 87 ? 0.575 -2.798 13.113 1.00 98.06 87 GLU A C 1
ATOM 642 O O . GLU A 1 87 ? 1.240 -2.310 12.197 1.00 98.06 87 GLU A O 1
ATOM 647 N N . LEU A 1 88 ? 0.950 -3.924 13.718 1.00 98.19 88 LEU A N 1
ATOM 648 C CA . LEU A 1 88 ? 2.175 -4.625 13.367 1.00 98.19 88 LEU A CA 1
ATOM 649 C C . LEU A 1 88 ? 2.131 -5.180 11.936 1.00 98.19 88 LEU A C 1
ATOM 651 O O . LEU A 1 88 ? 3.156 -5.174 11.252 1.00 98.19 88 LEU A O 1
ATOM 655 N N . SER A 1 89 ? 0.968 -5.652 11.478 1.00 97.50 89 SER A N 1
ATOM 656 C CA . SER A 1 89 ? 0.752 -6.076 10.090 1.00 97.50 89 SER A CA 1
ATOM 657 C C . SER A 1 89 ? 0.945 -4.910 9.114 1.00 97.50 89 SER A C 1
ATOM 659 O O . SER A 1 89 ? 1.752 -5.012 8.186 1.00 97.50 89 SER A O 1
ATOM 661 N N . ALA A 1 90 ? 0.307 -3.766 9.383 1.00 97.56 90 ALA A N 1
ATOM 662 C CA . ALA A 1 90 ? 0.420 -2.553 8.575 1.00 97.56 90 ALA A CA 1
ATOM 663 C C . ALA A 1 90 ? 1.859 -2.025 8.517 1.00 97.56 90 ALA A C 1
ATOM 665 O O . ALA A 1 90 ? 2.379 -1.768 7.431 1.00 97.56 90 ALA A O 1
ATOM 666 N N . LEU A 1 91 ? 2.553 -1.954 9.658 1.00 98.19 91 LEU A N 1
ATOM 667 C CA . LEU A 1 91 ? 3.955 -1.529 9.718 1.00 98.19 91 LEU A CA 1
ATOM 668 C C . LEU A 1 91 ? 4.882 -2.469 8.944 1.00 98.19 91 LEU A C 1
ATOM 670 O O . LEU A 1 91 ? 5.813 -2.017 8.278 1.00 98.19 91 LEU A O 1
ATOM 674 N N . ARG A 1 92 ? 4.647 -3.784 9.010 1.00 97.75 92 ARG A N 1
ATOM 675 C CA . ARG A 1 92 ? 5.428 -4.762 8.239 1.00 97.75 92 ARG A CA 1
ATOM 676 C C . ARG A 1 92 ? 5.188 -4.616 6.741 1.00 97.75 92 ARG A C 1
ATOM 678 O O . ARG A 1 92 ? 6.158 -4.650 5.988 1.00 97.75 92 ARG A O 1
ATOM 685 N N . ALA A 1 93 ? 3.937 -4.437 6.321 1.00 97.06 93 ALA A N 1
ATOM 686 C CA . ALA A 1 93 ? 3.593 -4.214 4.921 1.00 97.06 93 ALA A CA 1
ATOM 687 C C . ALA A 1 93 ? 4.221 -2.911 4.394 1.00 97.06 93 ALA A C 1
ATOM 689 O O . ALA A 1 93 ? 4.857 -2.928 3.340 1.00 97.06 93 ALA A O 1
ATOM 690 N N . ALA A 1 94 ? 4.129 -1.821 5.163 1.00 97.12 94 ALA A N 1
ATOM 691 C CA . ALA A 1 94 ? 4.753 -0.535 4.851 1.00 97.12 94 ALA A CA 1
ATOM 692 C C . ALA A 1 94 ? 6.275 -0.656 4.722 1.00 97.12 94 ALA A C 1
ATOM 694 O O . ALA A 1 94 ? 6.846 -0.281 3.702 1.00 97.12 94 ALA A O 1
ATOM 695 N N . ARG A 1 95 ? 6.936 -1.280 5.700 1.00 97.69 95 ARG A N 1
ATOM 696 C CA . ARG A 1 95 ? 8.392 -1.453 5.674 1.00 97.69 95 ARG A CA 1
ATOM 697 C C . ARG A 1 95 ? 8.865 -2.329 4.514 1.00 97.69 95 ARG A C 1
ATOM 699 O O . ARG A 1 95 ? 9.899 -2.044 3.919 1.00 97.69 95 ARG A O 1
ATOM 706 N N . ALA A 1 96 ? 8.136 -3.399 4.199 1.00 95.75 96 ALA A N 1
ATOM 707 C CA . ALA A 1 96 ? 8.450 -4.233 3.042 1.00 95.75 96 ALA A CA 1
ATOM 708 C C . ALA A 1 96 ? 8.344 -3.424 1.742 1.00 95.75 96 ALA A C 1
ATOM 710 O O . ALA A 1 96 ? 9.223 -3.518 0.889 1.00 95.75 96 ALA A O 1
ATOM 711 N N . ALA A 1 97 ? 7.311 -2.586 1.632 1.00 95.81 97 ALA A N 1
ATOM 712 C CA . ALA A 1 97 ? 7.130 -1.709 0.490 1.00 95.81 97 ALA A CA 1
ATOM 713 C C . ALA A 1 97 ? 8.254 -0.676 0.338 1.00 95.81 97 ALA A C 1
ATOM 715 O O . ALA A 1 97 ? 8.779 -0.497 -0.762 1.00 95.81 97 ALA A O 1
ATOM 716 N N . GLU A 1 98 ? 8.667 -0.052 1.440 1.00 97.19 98 GLU A N 1
ATOM 717 C CA . GLU A 1 98 ? 9.786 0.895 1.475 1.00 97.19 98 GLU A CA 1
ATOM 718 C C . GLU A 1 98 ? 11.112 0.239 1.079 1.00 97.19 98 GLU A C 1
ATOM 720 O O . GLU A 1 98 ? 11.883 0.819 0.319 1.00 97.19 98 GLU A O 1
ATOM 725 N N . MET A 1 99 ? 11.390 -0.976 1.563 1.00 96.81 99 MET A N 1
ATOM 726 C CA . MET A 1 99 ? 12.613 -1.704 1.205 1.00 96.81 99 MET A CA 1
ATOM 727 C C . MET A 1 99 ? 12.673 -2.015 -0.292 1.00 96.81 99 MET A C 1
ATOM 729 O O . MET A 1 99 ? 13.723 -1.814 -0.904 1.00 96.81 99 MET A O 1
ATOM 733 N N . THR A 1 100 ? 11.558 -2.449 -0.887 1.00 95.25 100 THR A N 1
ATOM 734 C CA . THR A 1 100 ? 11.466 -2.652 -2.339 1.00 95.25 100 THR A CA 1
ATOM 735 C C . THR A 1 100 ? 11.725 -1.345 -3.079 1.00 95.25 100 THR A C 1
ATOM 737 O O . THR A 1 100 ? 12.613 -1.294 -3.926 1.00 95.25 100 THR A O 1
ATOM 740 N N . GLN A 1 101 ? 11.033 -0.265 -2.711 1.00 93.94 101 GLN A N 1
ATOM 741 C CA . GLN A 1 101 ? 11.210 1.046 -3.347 1.0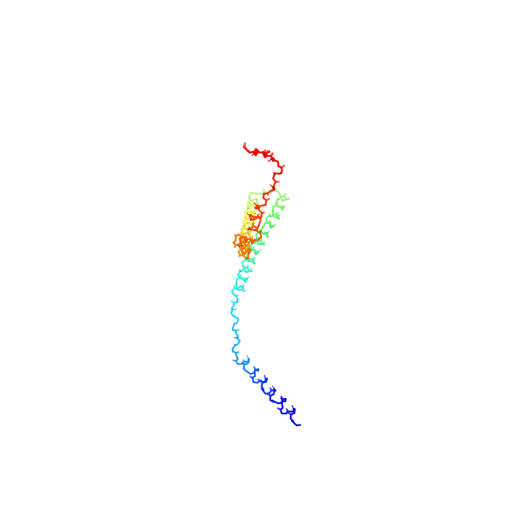0 93.94 101 GLN A CA 1
ATOM 742 C C . GLN A 1 101 ? 12.652 1.553 -3.238 1.00 93.94 101 GLN A C 1
ATOM 744 O O . GLN A 1 101 ? 13.215 2.030 -4.218 1.00 93.94 101 GLN A O 1
ATOM 749 N N . MET A 1 102 ? 13.281 1.405 -2.071 1.00 97.25 102 MET A N 1
ATOM 750 C CA . MET A 1 102 ? 14.682 1.772 -1.868 1.00 97.25 102 MET A CA 1
ATOM 751 C C . MET A 1 102 ? 15.604 0.962 -2.784 1.00 97.25 102 MET A C 1
ATOM 753 O O . MET A 1 102 ? 16.518 1.526 -3.378 1.00 97.25 102 MET A O 1
ATOM 757 N N . SER A 1 103 ? 15.356 -0.343 -2.928 1.00 95.06 103 SER A N 1
ATOM 758 C CA . SER A 1 103 ? 16.148 -1.194 -3.821 1.00 95.06 103 SER A CA 1
ATOM 759 C C . SER A 1 103 ? 16.000 -0.792 -5.292 1.00 95.06 103 SER A C 1
ATOM 761 O O . SER A 1 103 ? 16.992 -0.760 -6.015 1.00 95.06 103 SER A O 1
ATOM 763 N N . GLU A 1 104 ? 14.795 -0.399 -5.713 1.00 93.19 104 GLU A N 1
ATOM 764 C CA . GLU A 1 104 ? 14.544 0.095 -7.068 1.00 93.19 104 GLU A CA 1
ATOM 765 C C . GLU A 1 104 ? 15.237 1.436 -7.323 1.00 93.19 104 GLU A C 1
ATOM 767 O O . GLU A 1 104 ? 15.846 1.618 -8.374 1.00 93.19 104 GLU A O 1
ATOM 772 N N . ILE A 1 105 ? 15.195 2.355 -6.351 1.00 94.94 105 ILE A N 1
ATOM 773 C CA . ILE A 1 105 ? 15.901 3.639 -6.433 1.00 94.94 105 ILE A CA 1
ATOM 774 C C . ILE A 1 105 ? 17.408 3.405 -6.545 1.00 94.94 105 ILE A C 1
ATOM 776 O O . ILE A 1 105 ? 18.049 4.011 -7.396 1.00 94.94 105 ILE A O 1
ATOM 780 N N . MET A 1 106 ? 17.977 2.522 -5.721 1.00 96.00 106 MET A N 1
ATOM 781 C CA . MET A 1 106 ? 19.411 2.220 -5.766 1.00 96.00 106 MET A CA 1
ATOM 782 C C . MET A 1 106 ? 19.826 1.615 -7.109 1.00 96.00 106 MET A C 1
ATOM 784 O O . MET A 1 106 ? 20.807 2.070 -7.689 1.00 96.00 106 MET A O 1
ATOM 788 N N . ALA A 1 107 ? 19.056 0.662 -7.638 1.00 92.50 107 ALA A N 1
ATOM 789 C CA . ALA A 1 107 ? 19.323 0.075 -8.950 1.00 92.50 107 ALA A CA 1
ATOM 790 C C . ALA A 1 107 ? 19.270 1.123 -10.077 1.00 92.50 107 ALA A C 1
ATOM 792 O O . ALA A 1 107 ? 20.092 1.107 -10.992 1.00 92.50 107 ALA A O 1
ATOM 793 N N . GLU A 1 108 ? 18.327 2.062 -10.000 1.00 92.81 108 GLU A N 1
ATOM 794 C CA . GLU A 1 108 ? 18.212 3.149 -10.970 1.00 92.81 108 GLU A CA 1
ATOM 795 C C . GLU A 1 108 ? 19.363 4.161 -10.848 1.00 92.81 108 GLU A C 1
ATOM 797 O O . GLU A 1 108 ? 19.899 4.607 -11.860 1.00 92.81 108 GLU A O 1
ATOM 802 N N . LEU A 1 109 ? 19.798 4.487 -9.627 1.00 94.81 109 LEU A N 1
ATOM 803 C CA . LEU A 1 109 ? 20.969 5.338 -9.398 1.00 94.81 109 LEU A CA 1
ATOM 804 C C . LEU A 1 109 ? 22.256 4.687 -9.920 1.00 94.81 109 LEU A C 1
ATOM 806 O O . LEU A 1 109 ? 23.062 5.366 -10.548 1.00 94.81 109 LEU A O 1
ATOM 810 N N . GLU A 1 110 ? 22.441 3.383 -9.704 1.00 93.06 110 GLU A N 1
ATOM 811 C CA . GLU A 1 110 ? 23.570 2.623 -10.257 1.00 93.06 110 GLU A CA 1
ATOM 812 C C . GLU A 1 110 ? 23.566 2.644 -11.790 1.00 93.06 110 GLU A C 1
ATOM 814 O O . GLU A 1 110 ? 24.612 2.849 -12.405 1.00 93.06 110 GLU A O 1
ATOM 819 N N . ARG A 1 111 ? 22.387 2.500 -12.410 1.00 91.75 111 ARG A N 1
ATOM 820 C CA . ARG A 1 111 ? 22.217 2.610 -13.865 1.00 91.75 111 ARG A CA 1
ATOM 821 C C . ARG A 1 111 ? 22.610 3.994 -14.380 1.00 91.75 111 ARG A C 1
ATOM 823 O O . ARG A 1 111 ? 23.389 4.081 -15.324 1.00 91.75 111 ARG A O 1
ATOM 830 N N . LEU A 1 112 ? 22.117 5.061 -13.749 1.00 92.75 112 LEU A N 1
ATOM 831 C CA . LEU A 1 112 ? 22.441 6.440 -14.132 1.00 92.75 112 LEU A CA 1
ATOM 832 C C . LEU A 1 112 ? 23.938 6.745 -13.971 1.00 92.75 112 LEU A C 1
ATOM 834 O O . LEU A 1 112 ? 24.532 7.359 -14.850 1.00 92.75 112 LEU A O 1
ATOM 838 N N . LEU A 1 113 ? 24.564 6.266 -12.890 1.00 90.75 113 LEU A N 1
ATOM 839 C CA . LEU A 1 113 ? 26.006 6.417 -12.662 1.00 90.75 113 LEU A CA 1
ATOM 840 C C . LEU A 1 113 ? 26.860 5.631 -13.666 1.00 90.75 113 LEU A C 1
ATOM 842 O O . LEU A 1 113 ? 27.984 6.032 -13.939 1.00 90.75 113 LEU A O 1
ATOM 846 N N . ALA A 1 114 ? 26.360 4.514 -14.198 1.00 88.69 114 ALA A N 1
ATOM 847 C CA . ALA A 1 114 ? 27.047 3.748 -15.236 1.00 88.69 114 ALA A CA 1
ATOM 848 C C . ALA A 1 114 ? 26.897 4.366 -16.640 1.00 88.69 114 ALA A C 1
ATOM 850 O O . ALA A 1 114 ? 27.733 4.115 -17.510 1.00 88.69 114 ALA A O 1
ATOM 851 N N . GLU A 1 115 ? 25.837 5.146 -16.870 1.00 79.94 115 GLU A N 1
ATOM 852 C CA . GLU A 1 115 ? 25.575 5.851 -18.131 1.00 79.94 115 GLU A CA 1
ATOM 853 C C . GLU A 1 115 ? 26.366 7.172 -18.252 1.00 79.94 115 GLU A C 1
ATOM 855 O O . GLU A 1 115 ? 26.646 7.595 -19.375 1.00 79.94 115 GLU A O 1
ATOM 860 N N . ASP A 1 116 ? 26.807 7.769 -17.134 1.00 61.72 116 ASP A N 1
ATOM 861 C CA . ASP A 1 116 ? 27.821 8.834 -17.099 1.00 61.72 116 ASP A CA 1
ATOM 862 C C . ASP A 1 116 ? 29.237 8.214 -17.071 1.00 61.72 116 ASP A C 1
ATOM 864 O O . ASP A 1 116 ? 29.682 7.736 -16.022 1.00 61.72 116 ASP A O 1
ATOM 868 N N . PRO A 1 117 ? 30.002 8.195 -18.184 1.00 58.16 117 PRO A N 1
ATOM 869 C CA . PRO A 1 117 ? 31.385 7.738 -18.130 1.00 58.16 117 PRO A CA 1
ATOM 870 C C . PRO A 1 117 ? 32.180 8.640 -17.172 1.00 58.16 117 PRO A C 1
ATOM 872 O O . PRO A 1 117 ? 31.994 9.862 -17.191 1.00 58.16 117 PRO A O 1
ATOM 875 N N . PRO A 1 118 ? 33.086 8.088 -16.341 1.00 55.00 118 PRO A N 1
ATOM 876 C CA . PRO A 1 118 ? 33.888 8.907 -15.451 1.00 55.00 118 PRO A CA 1
ATOM 877 C C . PRO A 1 118 ? 34.682 9.906 -16.295 1.00 55.00 118 PRO A C 1
ATOM 879 O O . PRO A 1 118 ? 35.557 9.525 -17.069 1.00 55.00 118 PRO A O 1
ATOM 882 N N . ALA A 1 119 ? 34.436 11.202 -16.095 1.00 57.62 119 ALA A N 1
ATOM 883 C CA . ALA A 1 119 ? 35.239 12.299 -16.645 1.00 57.62 119 ALA A CA 1
ATOM 884 C C . ALA A 1 119 ? 36.686 12.330 -16.088 1.00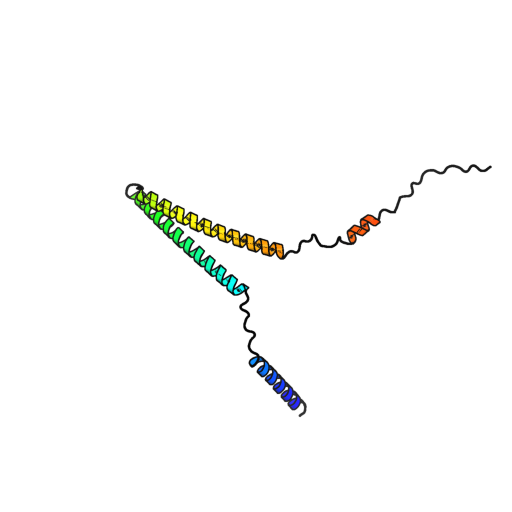 57.62 119 ALA A C 1
ATOM 886 O O . ALA A 1 119 ? 37.330 13.373 -16.075 1.00 57.62 119 ALA A O 1
ATOM 887 N N . ILE A 1 120 ? 37.183 11.199 -15.579 1.00 56.88 120 ILE A N 1
ATOM 888 C CA . ILE A 1 120 ? 38.495 11.023 -14.954 1.00 56.88 120 ILE A CA 1
ATOM 889 C C . ILE A 1 120 ? 39.507 10.446 -15.961 1.00 56.88 120 ILE A C 1
ATOM 891 O O . ILE A 1 120 ? 40.703 10.650 -15.783 1.00 56.88 120 ILE A O 1
ATOM 895 N N . ASP A 1 121 ? 39.041 9.843 -17.063 1.00 53.34 121 ASP A N 1
ATOM 896 C CA . ASP A 1 121 ? 39.902 9.345 -18.151 1.00 53.34 121 ASP A CA 1
ATOM 897 C C . ASP A 1 121 ? 39.910 10.262 -19.388 1.00 53.34 121 ASP A C 1
ATOM 899 O O . ASP A 1 121 ? 40.446 9.898 -20.437 1.00 53.34 121 ASP A O 1
ATOM 903 N N . ALA A 1 122 ? 39.329 11.465 -19.293 1.00 50.44 122 ALA A N 1
ATOM 904 C CA . ALA A 1 122 ? 39.554 12.485 -20.309 1.00 50.44 122 ALA A CA 1
ATOM 905 C C . ALA A 1 122 ? 41.043 12.854 -20.268 1.00 50.44 122 ALA A C 1
ATOM 907 O O . ALA A 1 122 ? 41.520 13.394 -19.269 1.00 50.44 122 ALA A O 1
ATOM 908 N N . GLU A 1 123 ? 41.773 12.495 -21.330 1.00 55.22 123 GLU A N 1
ATOM 909 C CA . GLU A 1 123 ? 43.182 12.846 -21.515 1.00 55.22 123 GLU A CA 1
ATOM 910 C C . GLU A 1 123 ? 43.430 14.300 -21.089 1.00 55.22 123 GLU A C 1
ATOM 912 O O . GLU A 1 123 ? 42.581 15.156 -21.363 1.00 55.22 123 GLU A O 1
ATOM 917 N N . PRO A 1 124 ? 44.557 14.600 -20.411 1.00 53.78 124 PRO A N 1
ATOM 918 C CA . PRO A 1 124 ? 44.814 15.939 -19.911 1.00 53.78 124 PRO A CA 1
ATOM 919 C C . PRO A 1 124 ? 44.731 16.912 -21.080 1.00 53.78 124 PRO A C 1
ATOM 921 O O . PRO A 1 124 ? 45.504 16.822 -22.035 1.00 53.78 124 PRO A O 1
ATOM 924 N N . ASP A 1 125 ? 43.747 17.803 -20.990 1.00 57.53 125 ASP A N 1
ATOM 925 C CA . ASP A 1 125 ? 43.433 18.808 -21.988 1.00 57.53 125 ASP A CA 1
ATOM 926 C C . ASP A 1 125 ? 44.737 19.499 -22.406 1.00 57.53 125 ASP A C 1
ATOM 928 O O . ASP A 1 125 ? 45.455 20.060 -21.570 1.00 57.53 125 ASP A O 1
ATOM 932 N N . ALA A 1 126 ? 45.092 19.413 -23.691 1.00 55.59 126 ALA A N 1
ATOM 933 C CA . ALA A 1 126 ? 46.358 19.924 -24.224 1.00 55.59 126 ALA A CA 1
ATOM 934 C C . ALA A 1 126 ? 46.562 21.428 -23.931 1.00 55.59 126 ALA A C 1
ATOM 936 O O . ALA A 1 126 ? 47.684 21.933 -24.008 1.00 55.59 126 ALA A O 1
ATOM 937 N N . ALA A 1 127 ? 45.493 22.125 -23.531 1.00 52.19 127 ALA A N 1
ATOM 938 C CA . ALA A 1 127 ? 45.508 23.479 -22.996 1.00 52.19 127 ALA A CA 1
ATOM 939 C C . ALA A 1 127 ? 46.341 23.630 -21.703 1.00 52.19 127 ALA A C 1
ATOM 941 O O . ALA A 1 127 ? 47.068 24.612 -21.564 1.00 52.19 127 ALA A O 1
ATOM 942 N N . MET A 1 128 ? 46.319 22.654 -20.785 1.00 50.41 128 MET A N 1
ATOM 943 C CA . MET A 1 128 ? 47.056 22.729 -19.509 1.00 50.41 128 MET A CA 1
ATOM 944 C C . MET A 1 128 ? 48.566 22.486 -19.683 1.00 50.41 128 MET A C 1
ATOM 946 O O . MET A 1 128 ? 49.379 22.988 -18.909 1.00 50.41 128 MET A O 1
ATOM 950 N N . ALA A 1 129 ? 48.966 21.756 -20.732 1.00 49.75 129 ALA A N 1
ATOM 951 C CA . ALA A 1 129 ? 50.374 21.529 -21.062 1.00 49.75 129 ALA A CA 1
ATOM 952 C C . ALA A 1 129 ? 51.062 22.782 -21.642 1.00 49.75 129 ALA A C 1
ATOM 954 O O . ALA A 1 129 ? 52.269 22.949 -21.469 1.00 49.75 129 ALA A O 1
ATOM 955 N N . GLN A 1 130 ? 50.308 23.682 -22.287 1.00 49.38 130 GLN A N 1
ATOM 956 C CA . GLN A 1 130 ? 50.855 24.928 -22.836 1.00 49.38 130 GLN A CA 1
ATOM 957 C C . GLN A 1 130 ? 51.167 25.982 -21.763 1.00 49.38 130 GLN A C 1
ATOM 959 O O . GLN A 1 130 ? 52.134 26.723 -21.932 1.00 49.38 130 GLN A O 1
ATOM 964 N N . GLU A 1 131 ? 50.444 26.017 -20.638 1.00 46.03 131 GLU A N 1
ATOM 965 C CA . GLU A 1 131 ? 50.761 26.946 -19.537 1.00 46.03 131 GLU A CA 1
ATOM 966 C C . GLU A 1 131 ? 52.077 26.600 -18.822 1.00 46.03 131 GLU A C 1
ATOM 968 O O . GLU A 1 131 ? 52.815 27.497 -18.422 1.00 46.03 131 GLU A O 1
ATOM 973 N N . LEU A 1 132 ? 52.441 25.317 -18.741 1.00 49.97 132 LEU A N 1
ATOM 974 C CA . LEU A 1 132 ? 53.708 24.867 -18.142 1.00 49.97 132 LEU A CA 1
ATOM 975 C C . LEU A 1 132 ? 54.940 25.096 -19.038 1.00 49.97 132 LEU A C 1
ATOM 977 O O . LEU A 1 132 ? 56.069 24.981 -18.565 1.00 49.97 132 LEU A O 1
ATOM 981 N N . GLN A 1 133 ? 54.746 25.428 -20.317 1.00 49.44 133 GLN A N 1
ATOM 982 C CA . GLN A 1 133 ? 55.821 25.734 -21.272 1.00 49.44 133 GLN A CA 1
ATOM 983 C C . GLN A 1 133 ? 55.981 27.234 -21.564 1.00 49.44 133 GLN A C 1
ATOM 985 O O . GLN A 1 133 ? 56.885 27.615 -22.307 1.00 49.44 133 GLN A O 1
ATOM 990 N N . GLY A 1 134 ? 55.142 28.083 -20.962 1.00 49.47 134 GLY A N 1
ATOM 991 C CA . GLY A 1 134 ? 55.113 29.526 -21.207 1.00 49.47 134 GLY A CA 1
ATOM 992 C C . GLY A 1 134 ? 56.070 30.385 -20.372 1.00 49.47 134 GLY A C 1
ATOM 993 O O . GLY A 1 134 ? 56.196 31.566 -20.678 1.00 49.47 134 GLY A O 1
ATOM 994 N N . ASP A 1 135 ? 56.763 29.840 -19.364 1.00 53.41 135 ASP A N 1
ATOM 995 C CA . ASP A 1 135 ? 57.646 30.621 -18.475 1.00 53.41 135 ASP A CA 1
ATOM 996 C C . ASP A 1 135 ? 59.143 30.406 -18.765 1.00 53.41 135 ASP A C 1
ATOM 998 O O . ASP A 1 135 ? 59.945 30.037 -17.910 1.00 53.41 135 ASP A O 1
ATOM 1002 N N . ALA A 1 136 ? 59.528 30.615 -20.025 1.00 51.75 136 ALA A N 1
ATOM 1003 C CA . ALA A 1 136 ? 60.929 30.754 -20.439 1.00 51.75 136 ALA A CA 1
ATOM 1004 C C . ALA A 1 136 ? 61.235 32.186 -20.916 1.00 51.75 136 ALA A C 1
ATOM 1006 O O . ALA A 1 136 ? 62.080 32.403 -21.784 1.00 51.75 136 ALA A O 1
ATOM 1007 N N . GLY A 1 137 ? 60.522 33.170 -20.364 1.00 48.25 137 GLY A N 1
ATOM 1008 C CA . GLY A 1 137 ? 60.680 34.592 -20.657 1.00 48.25 137 GLY A CA 1
ATOM 1009 C C . GLY A 1 137 ? 61.216 35.349 -19.451 1.00 48.25 137 GLY A C 1
ATOM 1010 O O . GLY A 1 137 ? 60.534 36.227 -18.934 1.00 48.25 137 GLY A O 1
ATOM 1011 N N . GLY A 1 138 ? 62.422 34.998 -18.993 1.00 42.56 138 GLY A N 1
ATOM 1012 C CA . GLY A 1 138 ? 63.132 35.768 -17.975 1.00 42.56 138 GLY A CA 1
ATOM 1013 C C . GLY A 1 138 ? 63.213 37.240 -18.382 1.00 42.56 138 GLY A C 1
ATOM 1014 O O . GLY A 1 138 ? 63.760 37.573 -19.434 1.00 42.56 138 GLY A O 1
ATOM 1015 N N . LEU A 1 139 ? 62.629 38.108 -17.557 1.00 43.38 139 LEU A N 1
ATOM 1016 C CA . LEU A 1 139 ? 62.752 39.556 -17.673 1.00 43.38 139 LEU A CA 1
ATOM 1017 C C . LEU A 1 139 ? 64.251 39.919 -17.602 1.00 43.38 139 LEU A C 1
ATOM 1019 O O . LEU A 1 139 ? 64.920 39.454 -16.675 1.00 43.38 139 LEU A O 1
ATOM 1023 N N . PRO A 1 140 ? 64.809 40.710 -18.535 1.00 49.66 140 PRO A N 1
ATOM 1024 C CA . PRO A 1 140 ? 66.160 41.230 -18.372 1.00 49.66 140 PRO A CA 1
ATOM 1025 C C . PRO A 1 140 ? 66.179 42.176 -17.164 1.00 49.66 140 PRO A C 1
ATOM 1027 O O . PRO A 1 140 ? 65.466 43.178 -17.146 1.00 49.66 140 PRO A O 1
ATOM 1030 N N . ASP A 1 141 ? 66.964 41.827 -16.145 1.00 47.84 141 ASP A N 1
ATOM 1031 C CA . ASP A 1 141 ? 67.272 42.720 -15.030 1.00 47.84 141 ASP A CA 1
ATOM 1032 C C . ASP A 1 141 ? 68.306 43.741 -15.523 1.00 47.84 141 ASP A C 1
ATOM 1034 O O . ASP A 1 141 ? 69.497 43.448 -15.672 1.00 47.84 141 ASP A O 1
ATOM 1038 N N . ASP A 1 142 ? 67.818 44.925 -15.884 1.00 47.59 142 ASP A N 1
ATOM 1039 C CA . ASP A 1 142 ? 68.638 46.082 -16.220 1.00 47.59 142 ASP A CA 1
ATOM 1040 C C . ASP A 1 142 ? 69.327 46.601 -14.950 1.00 47.59 142 ASP A C 1
ATOM 1042 O O . ASP A 1 142 ? 68.813 47.474 -14.247 1.00 47.59 142 ASP A O 1
ATOM 1046 N N . GLY A 1 143 ? 70.527 46.095 -14.664 1.00 48.56 143 GLY A N 1
ATOM 1047 C CA . GLY A 1 143 ? 71.348 46.657 -13.597 1.00 48.56 143 GLY A CA 1
ATOM 1048 C C . GLY A 1 143 ? 72.619 45.880 -13.290 1.00 48.56 143 GLY A C 1
ATOM 1049 O O . GLY A 1 143 ? 72.640 45.126 -12.332 1.00 48.56 143 GLY A O 1
ATOM 1050 N N . ASP A 1 144 ? 73.682 46.080 -14.073 1.00 42.81 144 ASP A N 1
ATOM 1051 C CA . ASP A 1 144 ? 74.929 46.701 -13.589 1.00 42.81 144 ASP A CA 1
ATOM 1052 C C . ASP A 1 144 ? 75.967 46.708 -14.724 1.00 42.81 144 ASP A C 1
ATOM 1054 O O . ASP A 1 144 ? 76.383 45.667 -15.232 1.00 42.81 144 ASP A O 1
ATOM 1058 N N . THR A 1 145 ? 76.404 47.892 -15.147 1.00 52.03 145 THR A N 1
ATOM 1059 C CA . THR A 1 145 ? 77.537 48.045 -16.068 1.00 52.03 145 THR A CA 1
ATOM 1060 C C . THR A 1 145 ? 78.834 48.151 -15.262 1.00 52.03 145 THR A C 1
ATOM 1062 O O . THR A 1 145 ? 79.085 49.222 -14.697 1.00 52.03 145 THR A O 1
ATOM 1065 N N . PRO A 1 146 ? 79.729 47.147 -15.239 1.00 47.03 146 PRO A N 1
ATOM 1066 C CA . PRO A 1 146 ? 81.096 47.398 -14.823 1.00 47.03 146 PRO A CA 1
ATOM 1067 C C . PRO A 1 146 ? 81.839 48.115 -15.955 1.00 47.03 146 PRO A C 1
ATOM 1069 O O . PRO A 1 146 ? 81.889 47.669 -17.102 1.00 47.03 146 PRO A O 1
ATOM 1072 N N . ARG A 1 147 ? 82.381 49.280 -15.596 1.00 45.78 147 ARG A N 1
ATOM 1073 C CA . ARG A 1 147 ? 83.220 50.142 -16.427 1.00 45.78 147 ARG A CA 1
ATOM 1074 C C . ARG A 1 147 ? 84.332 49.353 -17.119 1.00 45.78 147 ARG A C 1
ATOM 1076 O O . ARG A 1 147 ? 85.014 48.541 -16.507 1.00 45.78 147 ARG A O 1
ATOM 1083 N N . THR A 1 148 ? 84.547 49.715 -18.375 1.00 42.59 148 THR A N 1
ATOM 1084 C CA . THR A 1 148 ? 85.787 49.547 -19.133 1.00 42.59 148 THR A CA 1
ATOM 1085 C C . THR A 1 148 ? 87.026 49.842 -18.285 1.00 42.59 148 THR A C 1
ATOM 1087 O O . THR A 1 148 ? 87.224 50.988 -17.879 1.00 42.59 148 THR A O 1
ATOM 1090 N N . GLU A 1 149 ? 87.889 48.845 -18.102 1.00 42.59 149 GLU A N 1
ATOM 1091 C CA . GLU A 1 149 ? 89.321 49.070 -17.910 1.00 42.59 149 GLU A CA 1
ATOM 1092 C C . GLU A 1 149 ? 90.045 48.630 -19.182 1.00 42.59 149 GLU A C 1
ATOM 1094 O O . GLU A 1 149 ? 90.039 47.466 -19.583 1.00 42.59 149 GLU A O 1
ATOM 1099 N N . GLU A 1 150 ? 90.602 49.629 -19.854 1.00 44.44 150 GLU A N 1
ATOM 1100 C CA . GLU A 1 150 ? 91.507 49.512 -20.980 1.00 44.44 150 GLU A CA 1
ATOM 1101 C C . GLU A 1 150 ? 92.925 49.777 -20.439 1.00 44.44 150 GLU A C 1
ATOM 1103 O O . GLU A 1 150 ? 93.142 50.822 -19.823 1.00 44.44 150 GLU A O 1
ATOM 1108 N N . ARG A 1 151 ? 93.854 48.860 -20.760 1.00 39.41 151 ARG A N 1
ATOM 1109 C CA . ARG A 1 151 ? 95.332 48.886 -20.616 1.00 39.41 151 ARG A CA 1
ATOM 1110 C C . ARG A 1 151 ? 95.981 48.253 -19.389 1.00 39.41 151 ARG A C 1
ATOM 1112 O O . ARG A 1 151 ? 95.891 48.811 -18.279 1.00 39.41 151 ARG A O 1
#

Sequence (151 aa):
MSDITASERRLSAALDRLDQLLDRPAPQPDHAPGLDNLQARLDAATEQAARLSAANEDLIAANRDLLEAQQTGGIGPDEARAALEAELSALRAARAAEMTQMSEIMAELERLLAEDPPAIDAEPDAAMAQELQGDAGGLPDDGDTPRTEER